Protein AF-S3DFN1-F1 (afdb_monomer_lite)

Sequence (92 aa):
MNDPGLDEPIADHAEGVENEKRDEKDAAEEDEQAFLEPALWWFASTAFPLAAGTFGPMASAFSICALAVHWREEIPPGKAEADGVDLPDPKC

pLDDT: mean 78.18, std 7.04, range [46.44, 88.0]

Organism: Glarea lozoyensis (strain ATCC 20868 / MF5171) (NCBI:txid1116229)

Secondary structure (DSSP, 8-state):
---TTSHHHHHHHHHHHHHHHHHHHHHHHHHHHHHHHHHHHHIIIIIHHHHHHHHHHHHHHHHHHHHHS---EE--TT--GGG-EEPPPPP-

Foldseek 3Di:
DDDPPPPVVVVVVVVVVVVVVVVVVVVVVVVVVVVCVVVVVCCVVPVVVVVVVVCVVVVVVCVVVVVVAQPDWDDPPPDDPVPTDRDDDDDD

Structure (mmCIF, N/CA/C/O backbone):
data_AF-S3DFN1-F1
#
_entry.id   AF-S3DFN1-F1
#
loop_
_atom_site.group_PDB
_atom_site.id
_atom_site.type_symbol
_atom_site.label_atom_id
_atom_site.label_alt_id
_atom_site.label_comp_id
_atom_site.label_asym_id
_atom_site.label_entity_id
_atom_site.label_seq_id
_atom_site.pdbx_PDB_ins_code
_atom_site.Cartn_x
_atom_site.Cartn_y
_atom_site.Cartn_z
_atom_site.occupancy
_atom_site.B_iso_or_equiv
_atom_site.auth_seq_id
_atom_site.auth_comp_id
_atom_site.auth_asym_id
_atom_site.auth_atom_id
_atom_site.pdbx_PDB_model_num
ATOM 1 N N . MET A 1 1 ? 43.593 -31.655 -39.358 1.00 46.44 1 MET A N 1
ATOM 2 C CA . MET A 1 1 ? 44.237 -30.442 -39.894 1.00 46.44 1 MET A CA 1
ATOM 3 C C . MET A 1 1 ? 43.369 -29.284 -39.448 1.00 46.44 1 MET A C 1
ATOM 5 O O . MET A 1 1 ? 42.252 -29.199 -39.932 1.00 46.44 1 MET A O 1
ATOM 9 N N . ASN A 1 2 ? 43.811 -28.530 -38.440 1.00 54.69 2 ASN A N 1
ATOM 10 C CA . ASN A 1 2 ? 43.193 -27.254 -38.073 1.00 54.69 2 ASN A CA 1
ATOM 11 C C . ASN A 1 2 ? 43.951 -26.173 -38.852 1.00 54.69 2 ASN A C 1
ATOM 13 O O . ASN A 1 2 ? 45.181 -26.245 -38.876 1.00 54.69 2 ASN A O 1
ATOM 17 N N . ASP A 1 3 ? 43.249 -25.280 -39.545 1.00 62.66 3 ASP A N 1
ATOM 18 C CA . ASP A 1 3 ? 43.841 -24.264 -40.424 1.00 62.66 3 ASP A CA 1
ATOM 19 C C . ASP A 1 3 ? 44.220 -23.024 -39.587 1.00 62.66 3 ASP A C 1
ATOM 21 O O . ASP A 1 3 ? 43.326 -22.352 -39.066 1.00 62.66 3 ASP A O 1
ATOM 25 N N . PRO A 1 4 ? 45.519 -22.752 -39.359 1.00 60.44 4 PRO A N 1
ATOM 26 C CA . PRO A 1 4 ? 45.963 -21.712 -38.442 1.00 60.44 4 PRO A CA 1
ATOM 27 C C . PRO A 1 4 ? 45.845 -20.338 -39.115 1.00 60.44 4 PRO A C 1
ATOM 29 O O . PRO A 1 4 ? 46.782 -19.871 -39.759 1.00 60.44 4 PRO A O 1
ATOM 32 N N . GLY A 1 5 ? 44.690 -19.690 -38.977 1.00 66.12 5 GLY A N 1
ATOM 33 C CA . GLY A 1 5 ? 44.494 -18.319 -39.470 1.00 66.12 5 GLY A CA 1
ATOM 34 C C . GLY A 1 5 ? 43.044 -17.863 -39.618 1.00 66.12 5 GLY A C 1
ATOM 35 O O . GLY A 1 5 ? 42.803 -16.674 -39.801 1.00 66.12 5 GLY A O 1
ATOM 36 N N . LEU A 1 6 ? 42.075 -18.777 -39.531 1.00 64.94 6 LEU A N 1
ATOM 37 C CA . LEU A 1 6 ? 40.647 -18.440 -39.607 1.00 64.94 6 LEU A CA 1
ATOM 38 C C . LEU A 1 6 ? 40.002 -18.210 -38.233 1.00 64.94 6 LEU A C 1
ATOM 40 O O . LEU A 1 6 ? 38.929 -17.621 -38.164 1.00 64.94 6 LEU A O 1
ATOM 44 N N . ASP A 1 7 ? 40.657 -18.621 -37.148 1.00 68.38 7 ASP A N 1
ATOM 45 C CA . ASP A 1 7 ? 40.099 -18.548 -35.793 1.00 68.38 7 ASP A CA 1
ATOM 46 C C . ASP A 1 7 ? 40.006 -17.099 -35.267 1.00 68.38 7 ASP A C 1
ATOM 48 O O . ASP A 1 7 ? 39.025 -16.736 -34.625 1.00 68.38 7 ASP A O 1
ATOM 52 N N . GLU A 1 8 ? 40.989 -16.249 -35.590 1.00 73.00 8 GLU A N 1
ATOM 53 C CA . GLU A 1 8 ? 41.034 -14.827 -35.200 1.00 73.00 8 GLU A CA 1
ATOM 54 C C . GLU A 1 8 ? 39.888 -13.980 -35.785 1.00 73.00 8 GLU A C 1
ATOM 56 O O . GLU A 1 8 ? 39.162 -13.358 -35.011 1.00 73.00 8 GLU A O 1
ATOM 61 N N . PRO A 1 9 ? 39.665 -13.947 -37.115 1.00 77.94 9 PRO A N 1
ATOM 62 C CA . PRO A 1 9 ? 38.603 -13.121 -37.692 1.00 77.94 9 PRO A CA 1
ATOM 63 C C . PRO A 1 9 ? 37.200 -13.625 -37.337 1.00 77.94 9 PRO A C 1
ATOM 65 O O . PRO A 1 9 ? 36.257 -12.840 -37.292 1.00 77.94 9 PRO A O 1
ATOM 68 N N . ILE A 1 10 ? 37.041 -14.928 -37.083 1.00 76.44 10 ILE A N 1
ATOM 69 C CA . ILE A 1 10 ? 35.761 -15.497 -36.648 1.00 76.44 10 ILE A CA 1
ATOM 70 C C . ILE A 1 10 ? 35.466 -15.099 -35.197 1.00 76.44 10 ILE A C 1
ATOM 72 O O . ILE A 1 10 ? 34.321 -14.774 -34.890 1.00 76.44 10 ILE A O 1
ATOM 76 N N . ALA A 1 11 ? 36.476 -15.096 -34.322 1.00 78.00 11 ALA A N 1
ATOM 77 C CA . ALA A 1 11 ? 36.323 -14.664 -32.936 1.00 78.00 11 ALA A CA 1
ATOM 78 C C . ALA A 1 11 ? 35.980 -13.168 -32.830 1.00 78.00 11 ALA A C 1
ATOM 80 O O . ALA A 1 11 ? 35.034 -12.820 -32.131 1.00 78.00 11 ALA A O 1
ATOM 81 N N . ASP A 1 12 ? 36.675 -12.310 -33.583 1.00 81.12 12 ASP A N 1
ATOM 82 C CA . ASP A 1 12 ? 36.421 -10.860 -33.630 1.00 81.12 12 ASP A CA 1
ATOM 83 C C . ASP A 1 12 ? 34.998 -10.542 -34.125 1.00 81.12 12 ASP A C 1
ATOM 85 O O . ASP A 1 12 ? 34.258 -9.755 -33.533 1.00 81.12 12 ASP A O 1
ATOM 89 N N . HIS A 1 13 ? 34.551 -11.245 -35.168 1.00 79.81 13 HIS A N 1
ATOM 90 C CA . HIS A 1 13 ? 33.209 -11.056 -35.708 1.00 79.81 13 HIS A CA 1
ATOM 91 C C . HIS A 1 13 ? 32.112 -11.631 -34.795 1.00 79.81 13 HIS A C 1
ATOM 93 O O . HIS A 1 13 ? 30.995 -11.107 -34.771 1.00 79.81 13 HIS A O 1
ATOM 99 N N . ALA A 1 14 ? 32.401 -12.706 -34.054 1.00 81.12 14 ALA A N 1
ATOM 100 C CA . ALA A 1 14 ? 31.493 -13.245 -33.047 1.00 81.12 14 ALA A CA 1
ATOM 101 C C . ALA A 1 14 ? 31.332 -12.263 -31.878 1.00 81.12 14 ALA A C 1
ATOM 103 O O . ALA A 1 14 ? 30.202 -11.966 -31.498 1.00 81.12 14 ALA A O 1
ATOM 104 N N . GLU A 1 15 ? 32.435 -11.694 -31.388 1.00 82.62 15 GLU A N 1
ATOM 105 C CA . GLU A 1 15 ? 32.429 -10.681 -30.329 1.00 82.62 15 GLU A CA 1
ATOM 106 C C . GLU A 1 15 ? 31.640 -9.428 -30.748 1.00 82.62 15 GLU A C 1
ATOM 108 O O . GLU A 1 15 ? 30.815 -8.926 -29.984 1.00 82.62 15 GLU A O 1
ATOM 113 N N . GLY A 1 16 ? 31.809 -8.962 -31.991 1.00 84.50 16 GLY A N 1
ATOM 114 C CA . GLY A 1 16 ? 31.034 -7.840 -32.531 1.00 84.50 16 GLY A CA 1
ATOM 115 C C . GLY A 1 16 ? 29.519 -8.085 -32.525 1.00 84.50 16 GLY A C 1
ATOM 116 O O . GLY A 1 16 ? 28.749 -7.207 -32.140 1.00 84.50 16 GLY A O 1
ATOM 117 N N . VAL A 1 17 ? 29.085 -9.298 -32.883 1.00 85.56 17 VAL A N 1
ATOM 118 C CA . VAL A 1 17 ? 27.661 -9.685 -32.876 1.00 85.56 17 VAL A CA 1
ATOM 119 C C . VAL A 1 17 ? 27.115 -9.831 -31.452 1.00 85.56 17 VAL A C 1
ATOM 121 O O . VAL A 1 17 ? 25.942 -9.545 -31.208 1.00 85.56 17 VAL A O 1
ATOM 124 N N . GLU A 1 18 ? 27.928 -10.295 -30.503 1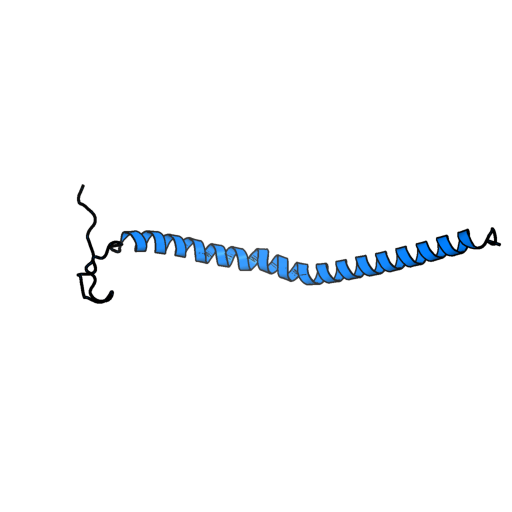.00 83.50 18 GLU A N 1
ATOM 125 C CA . GLU A 1 18 ? 27.523 -10.403 -29.098 1.00 83.50 18 GLU A CA 1
ATOM 126 C C . GLU A 1 18 ? 27.357 -9.030 -28.439 1.00 83.50 18 GLU A C 1
ATOM 128 O O . GLU A 1 18 ? 26.387 -8.827 -27.707 1.00 83.50 18 GLU A O 1
ATOM 133 N N . ASN A 1 19 ? 28.248 -8.084 -28.744 1.00 86.81 19 ASN A N 1
ATOM 134 C CA . ASN A 1 19 ? 28.145 -6.708 -28.260 1.00 86.81 19 ASN A CA 1
ATOM 135 C C . ASN A 1 19 ? 26.909 -5.997 -28.831 1.00 86.81 19 ASN A C 1
ATOM 137 O O . ASN A 1 19 ? 26.125 -5.455 -28.060 1.00 86.81 19 ASN A O 1
ATOM 141 N N . GLU A 1 20 ? 26.656 -6.100 -30.140 1.00 87.25 20 GLU A N 1
ATOM 142 C CA . GLU A 1 20 ? 25.472 -5.493 -30.772 1.00 87.25 20 GLU A CA 1
ATOM 143 C C . GLU A 1 20 ? 24.158 -6.023 -30.171 1.00 87.25 20 GLU A C 1
ATOM 145 O O . GLU A 1 20 ? 23.256 -5.256 -29.839 1.00 87.25 20 GLU A O 1
ATOM 150 N N . LYS A 1 21 ? 24.065 -7.340 -29.937 1.00 86.38 21 LYS A N 1
ATOM 151 C CA . LYS A 1 21 ? 22.901 -7.943 -29.265 1.00 86.38 21 LYS A CA 1
ATOM 152 C C . LYS A 1 21 ? 22.725 -7.466 -27.831 1.00 86.38 21 LYS A C 1
ATOM 154 O O . LYS A 1 21 ? 21.597 -7.404 -27.345 1.00 86.38 21 LYS A O 1
ATOM 159 N N . ARG A 1 22 ? 23.826 -7.215 -27.127 1.00 84.38 22 ARG A N 1
ATOM 160 C CA . ARG A 1 22 ? 23.790 -6.721 -25.754 1.00 84.38 22 ARG A CA 1
ATOM 161 C C . ARG A 1 22 ? 23.306 -5.277 -25.714 1.00 84.38 22 ARG A C 1
ATOM 163 O O . ARG A 1 22 ? 22.409 -4.998 -24.932 1.00 84.38 22 ARG A O 1
ATOM 170 N N . ASP A 1 23 ? 23.811 -4.424 -26.598 1.00 87.50 23 ASP A N 1
ATOM 171 C CA . ASP A 1 23 ? 23.367 -3.033 -26.716 1.00 87.50 23 ASP A CA 1
ATOM 172 C C . ASP A 1 23 ? 21.876 -2.944 -27.087 1.00 87.50 23 ASP A C 1
ATOM 174 O O . ASP A 1 23 ? 21.135 -2.152 -26.509 1.00 87.50 23 ASP A O 1
ATOM 178 N N . GLU A 1 24 ? 21.400 -3.803 -27.997 1.00 85.94 24 GLU A N 1
ATOM 179 C CA . GLU A 1 24 ? 19.982 -3.862 -28.379 1.00 85.94 24 GLU A CA 1
ATOM 180 C C . GLU A 1 24 ? 19.091 -4.348 -27.221 1.00 85.94 24 GLU A C 1
ATOM 182 O O . GLU A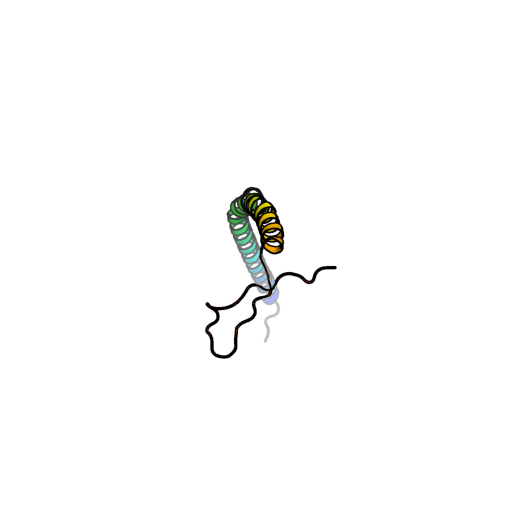 1 24 ? 17.990 -3.835 -27.011 1.00 85.94 24 GLU A O 1
ATOM 187 N N . LYS A 1 25 ? 19.583 -5.305 -26.424 1.00 87.88 25 LYS A N 1
ATOM 188 C CA . LYS A 1 25 ? 18.901 -5.788 -25.218 1.00 87.88 25 LYS A CA 1
ATOM 189 C C . LYS A 1 25 ? 18.851 -4.720 -24.125 1.00 87.88 25 LYS A C 1
ATOM 191 O O . LYS A 1 25 ? 17.800 -4.535 -23.521 1.00 87.88 25 LYS A O 1
ATOM 196 N N . ASP A 1 26 ? 19.961 -4.034 -23.880 1.00 88.00 26 ASP A N 1
ATOM 197 C CA . ASP A 1 26 ? 20.057 -2.989 -22.862 1.00 88.00 26 ASP A CA 1
ATOM 198 C C . ASP A 1 26 ? 19.156 -1.792 -23.235 1.00 88.00 26 ASP A C 1
ATOM 200 O O . ASP A 1 26 ? 18.425 -1.287 -22.386 1.00 88.00 26 ASP A O 1
ATOM 204 N N . ALA A 1 27 ? 19.098 -1.418 -24.520 1.00 85.19 27 ALA A N 1
ATOM 205 C CA . ALA A 1 27 ? 18.172 -0.400 -25.020 1.00 85.19 27 ALA A CA 1
ATOM 206 C C . ALA A 1 27 ? 16.694 -0.811 -24.874 1.00 85.19 27 ALA A C 1
ATOM 208 O O . ALA A 1 27 ? 15.857 0.008 -24.495 1.00 85.19 27 ALA A O 1
ATOM 209 N N . ALA A 1 28 ? 16.362 -2.080 -25.139 1.00 83.81 28 ALA A N 1
ATOM 210 C CA . ALA A 1 28 ? 15.006 -2.591 -24.946 1.00 83.81 28 ALA A CA 1
ATOM 211 C C . ALA A 1 28 ? 14.587 -2.583 -23.464 1.00 83.81 28 ALA A C 1
ATOM 213 O O . ALA A 1 28 ? 13.465 -2.192 -23.145 1.00 83.81 28 ALA A O 1
ATOM 214 N N . GLU A 1 29 ? 15.485 -2.965 -22.551 1.00 83.94 29 GLU A N 1
ATOM 215 C CA . GLU A 1 29 ? 15.227 -2.934 -21.105 1.00 83.94 29 GLU A CA 1
ATOM 216 C C . GLU A 1 29 ? 15.093 -1.502 -20.560 1.00 83.94 29 GLU A C 1
ATOM 218 O O . GLU A 1 29 ? 14.343 -1.267 -19.608 1.00 83.94 29 GLU A O 1
ATOM 223 N N . GLU A 1 30 ? 15.808 -0.533 -21.135 1.00 83.25 30 GLU A N 1
ATOM 224 C CA . GLU A 1 30 ? 15.696 0.883 -20.772 1.00 83.25 30 GLU A CA 1
ATOM 225 C C . GLU A 1 30 ? 14.348 1.473 -21.222 1.00 83.25 30 GLU A C 1
ATOM 227 O O . GLU A 1 30 ? 13.683 2.147 -20.434 1.00 83.25 30 GLU A O 1
ATOM 232 N N . ASP A 1 31 ? 13.882 1.136 -22.429 1.00 81.75 31 ASP A N 1
ATOM 233 C CA . ASP A 1 31 ? 12.555 1.523 -22.933 1.00 81.75 31 ASP A CA 1
ATOM 234 C C . ASP A 1 31 ? 11.415 0.930 -22.082 1.00 81.75 31 ASP A C 1
ATOM 236 O O . ASP A 1 31 ? 10.441 1.619 -21.752 1.00 81.75 31 ASP A O 1
ATOM 240 N N . GLU A 1 32 ? 11.537 -0.338 -21.671 1.00 81.94 32 GLU A N 1
ATOM 241 C CA . GLU A 1 32 ? 10.579 -0.984 -20.765 1.00 81.94 32 GLU A CA 1
ATOM 242 C C . GLU A 1 32 ? 10.530 -0.284 -19.399 1.00 81.94 32 GLU A C 1
ATOM 244 O O . GLU A 1 32 ? 9.447 -0.029 -18.860 1.00 81.94 32 GLU A O 1
ATOM 249 N N . GLN A 1 33 ? 11.688 0.077 -18.842 1.00 80.62 33 GLN A N 1
ATOM 250 C CA . GLN A 1 33 ? 11.770 0.808 -17.577 1.00 80.62 33 GLN A CA 1
ATOM 251 C C . GLN A 1 33 ? 11.201 2.224 -17.699 1.00 80.62 33 GLN A C 1
ATOM 253 O O . GLN A 1 33 ? 10.386 2.620 -16.863 1.00 80.62 33 GLN A O 1
ATOM 258 N N . ALA A 1 34 ? 11.534 2.952 -18.766 1.00 79.56 34 ALA A N 1
ATOM 259 C CA . ALA A 1 34 ? 11.017 4.291 -19.036 1.00 79.56 34 ALA A CA 1
ATOM 260 C C . ALA A 1 34 ? 9.486 4.311 -19.181 1.00 79.56 34 ALA A C 1
ATOM 262 O O . ALA A 1 34 ? 8.830 5.284 -18.799 1.00 79.56 34 ALA A O 1
ATOM 263 N N . PHE A 1 35 ? 8.887 3.228 -19.682 1.00 77.00 35 PHE A N 1
ATOM 264 C CA . PHE A 1 35 ? 7.433 3.077 -19.730 1.00 77.00 35 PHE A CA 1
ATOM 265 C C . PHE A 1 35 ? 6.805 2.825 -18.346 1.00 77.00 35 PHE A C 1
ATOM 267 O O . PHE A 1 35 ? 5.695 3.291 -18.071 1.00 77.00 35 PHE A O 1
ATOM 274 N N . LEU A 1 36 ? 7.499 2.108 -17.455 1.00 78.81 36 LEU A N 1
ATOM 275 C CA . LEU A 1 36 ? 7.011 1.752 -16.116 1.00 78.81 36 LEU A CA 1
ATOM 276 C C . LEU A 1 36 ? 7.246 2.845 -15.061 1.00 78.81 36 LEU A C 1
ATOM 278 O O . LEU A 1 36 ? 6.449 2.973 -14.125 1.00 78.81 36 LEU A O 1
ATOM 282 N N . GLU A 1 37 ? 8.297 3.653 -15.204 1.00 82.12 37 GLU A N 1
ATOM 283 C CA . GLU A 1 37 ? 8.651 4.730 -14.273 1.00 82.12 37 GLU A CA 1
ATOM 284 C C . GLU A 1 37 ? 7.492 5.707 -13.989 1.00 82.12 37 GLU A C 1
ATOM 286 O O . GLU A 1 37 ? 7.204 5.948 -12.813 1.00 82.12 37 GLU A O 1
ATOM 291 N N . PRO A 1 38 ? 6.757 6.238 -14.989 1.00 77.62 38 PRO A N 1
ATOM 292 C CA . PRO A 1 38 ? 5.651 7.166 -14.748 1.00 77.62 38 PRO A CA 1
ATOM 293 C C . PRO A 1 38 ? 4.540 6.566 -13.882 1.00 77.62 38 PRO A C 1
ATOM 295 O O . PRO A 1 38 ? 3.991 7.242 -13.007 1.00 77.62 38 PRO A O 1
ATOM 298 N N . ALA A 1 39 ? 4.220 5.285 -14.094 1.00 76.38 39 ALA A N 1
ATOM 299 C CA . ALA A 1 39 ? 3.239 4.576 -13.284 1.00 76.38 39 ALA A CA 1
ATOM 300 C C . ALA A 1 39 ? 3.759 4.392 -11.854 1.00 76.38 39 ALA A C 1
ATOM 302 O O . ALA A 1 39 ? 3.033 4.665 -10.898 1.00 76.38 39 ALA A O 1
ATOM 303 N N . LEU A 1 40 ? 5.024 3.998 -11.695 1.00 82.00 40 LEU A N 1
ATOM 304 C CA . LEU A 1 40 ? 5.640 3.791 -10.388 1.00 82.00 40 LEU A CA 1
ATOM 305 C C . LEU A 1 40 ? 5.699 5.088 -9.566 1.00 82.00 40 LEU A C 1
ATOM 307 O O . LEU A 1 40 ? 5.354 5.080 -8.385 1.00 82.00 40 LEU A O 1
ATOM 311 N N . TRP A 1 41 ? 6.036 6.216 -10.194 1.00 81.00 41 TRP A N 1
ATOM 312 C CA . TRP A 1 41 ? 6.024 7.539 -9.563 1.00 81.00 41 TRP A CA 1
ATOM 313 C C . TRP A 1 41 ? 4.618 7.991 -9.165 1.00 81.00 41 TRP A C 1
ATOM 315 O O . TRP A 1 41 ? 4.428 8.574 -8.091 1.00 81.00 41 TRP A O 1
ATOM 325 N N . TRP A 1 42 ? 3.609 7.692 -9.982 1.00 84.44 42 TRP A N 1
ATOM 326 C CA . TRP A 1 42 ? 2.215 7.958 -9.634 1.00 84.44 42 TRP A CA 1
ATOM 327 C C . TRP A 1 42 ? 1.744 7.090 -8.457 1.00 84.44 42 TRP A C 1
ATOM 329 O O . TRP A 1 42 ? 1.146 7.603 -7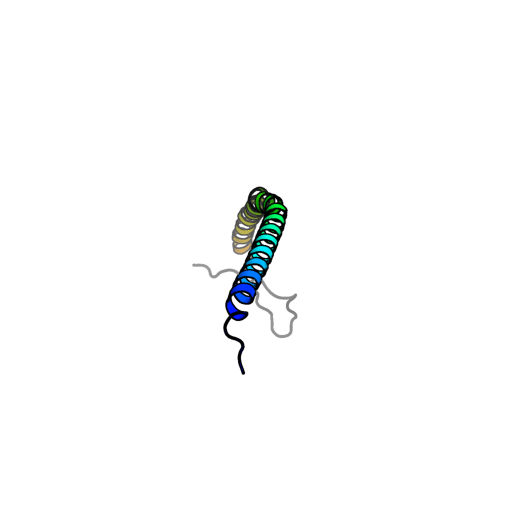.510 1.00 84.44 42 TRP A O 1
ATOM 339 N N . PHE A 1 43 ? 2.081 5.797 -8.449 1.00 73.19 43 PHE A N 1
ATOM 340 C CA . PHE A 1 43 ? 1.790 4.900 -7.327 1.00 73.19 43 PHE A CA 1
ATOM 341 C C . PHE A 1 43 ? 2.489 5.358 -6.041 1.00 73.19 43 PHE A C 1
ATOM 343 O O . PHE A 1 43 ? 1.849 5.432 -4.989 1.00 73.19 43 PHE A O 1
ATOM 350 N N . ALA A 1 44 ? 3.768 5.729 -6.131 1.00 76.88 44 ALA A N 1
ATOM 351 C 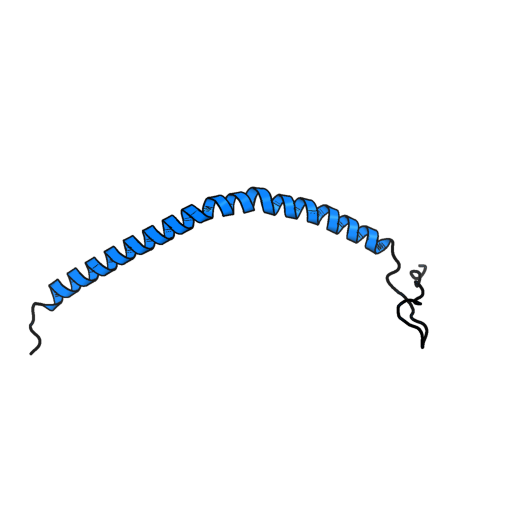CA . ALA A 1 44 ? 4.553 6.245 -5.014 1.00 76.88 44 ALA A CA 1
ATOM 352 C C . ALA A 1 44 ? 3.951 7.533 -4.425 1.00 76.88 44 ALA A C 1
ATOM 354 O O . ALA A 1 44 ? 3.857 7.667 -3.207 1.00 76.88 44 ALA A O 1
ATOM 355 N N . SER A 1 45 ? 3.508 8.464 -5.277 1.00 74.69 45 SER A N 1
ATOM 356 C CA . SER A 1 45 ? 3.003 9.780 -4.856 1.00 74.69 45 SER A CA 1
ATOM 357 C C . SER A 1 45 ? 1.514 9.813 -4.501 1.00 74.69 45 SER A C 1
ATOM 359 O O . SER A 1 45 ? 1.094 10.694 -3.754 1.00 74.69 45 SER A O 1
ATOM 361 N N . THR A 1 46 ? 0.712 8.871 -5.003 1.00 74.94 46 THR A N 1
ATOM 362 C CA . THR A 1 46 ? -0.756 8.921 -4.889 1.00 74.94 46 THR A CA 1
ATOM 363 C C . THR A 1 46 ? -1.323 7.718 -4.143 1.00 74.94 46 THR A C 1
ATOM 365 O O . THR A 1 46 ? -2.068 7.886 -3.178 1.00 74.94 46 THR A O 1
ATOM 368 N N . ALA A 1 47 ? -0.962 6.497 -4.535 1.00 75.81 47 ALA A N 1
ATOM 369 C CA . ALA A 1 47 ? -1.568 5.294 -3.967 1.00 75.81 47 ALA A CA 1
ATOM 370 C C . ALA A 1 47 ? -1.102 5.023 -2.528 1.00 75.81 47 ALA A C 1
ATOM 372 O O . ALA A 1 47 ? -1.927 4.712 -1.668 1.00 75.81 47 ALA A O 1
ATOM 373 N N . PHE A 1 48 ? 0.194 5.193 -2.236 1.00 71.88 48 PHE A N 1
ATOM 374 C CA . PHE A 1 48 ? 0.724 4.990 -0.882 1.00 71.88 48 PHE A CA 1
ATOM 375 C C . PHE A 1 48 ? 0.189 6.009 0.137 1.00 71.88 48 PHE A C 1
ATOM 377 O O . PHE A 1 48 ? -0.287 5.574 1.188 1.00 71.88 48 PHE A O 1
ATOM 384 N N . PRO A 1 49 ? 0.179 7.330 -0.137 1.00 73.38 49 PRO A N 1
ATOM 385 C CA . PRO A 1 49 ? -0.431 8.297 0.775 1.00 73.38 49 PRO A CA 1
ATOM 386 C C . PRO A 1 49 ? -1.937 8.091 0.971 1.00 73.38 49 PRO A C 1
ATOM 388 O O . PRO A 1 49 ? -2.422 8.249 2.088 1.00 73.38 49 PRO A O 1
ATOM 391 N N . LEU A 1 50 ? -2.682 7.689 -0.067 1.00 73.00 50 LEU A N 1
ATOM 392 C CA . LEU A 1 50 ? -4.112 7.372 0.059 1.00 73.00 50 LEU A CA 1
ATOM 393 C C . LEU A 1 50 ? -4.360 6.120 0.912 1.00 73.00 50 LEU A C 1
ATOM 395 O O . LEU A 1 50 ? -5.253 6.113 1.762 1.00 73.00 50 LEU A O 1
ATOM 399 N N . ALA A 1 51 ? -3.551 5.073 0.733 1.00 73.75 51 ALA A N 1
ATOM 400 C CA . ALA A 1 51 ? -3.607 3.886 1.578 1.00 73.75 51 ALA A CA 1
ATOM 401 C C . ALA A 1 51 ? -3.260 4.241 3.034 1.00 73.75 51 ALA A C 1
ATOM 403 O O . ALA A 1 51 ? -4.035 3.964 3.945 1.00 73.75 51 ALA A O 1
ATOM 404 N N . ALA A 1 52 ? -2.151 4.941 3.268 1.00 79.44 52 ALA A N 1
ATOM 405 C CA . ALA A 1 52 ? -1.759 5.379 4.607 1.00 79.44 52 ALA A CA 1
ATOM 406 C C . ALA A 1 52 ? -2.830 6.270 5.268 1.00 79.44 52 ALA A C 1
ATOM 408 O O . ALA A 1 52 ? -3.151 6.095 6.446 1.00 79.44 52 ALA A O 1
ATOM 409 N N . GLY A 1 53 ? -3.433 7.177 4.495 1.00 75.00 53 GLY A N 1
ATOM 410 C CA . GLY A 1 53 ? -4.503 8.063 4.946 1.00 75.00 53 GLY A CA 1
ATOM 411 C C . GLY A 1 53 ? -5.800 7.343 5.321 1.00 75.00 53 GLY A C 1
ATOM 412 O O . GLY A 1 53 ? -6.556 7.863 6.136 1.00 75.00 53 GLY A O 1
ATOM 413 N N . THR A 1 54 ? -6.059 6.148 4.784 1.00 76.06 54 THR A N 1
ATOM 414 C CA . THR A 1 54 ? -7.250 5.347 5.120 1.00 76.06 54 THR A CA 1
ATOM 415 C C . THR A 1 54 ? -6.978 4.345 6.238 1.00 76.06 54 THR A C 1
ATOM 417 O O . THR A 1 54 ? -7.787 4.226 7.159 1.00 76.06 54 THR A O 1
ATOM 420 N N . PHE A 1 55 ? -5.820 3.680 6.232 1.00 79.50 55 PHE A N 1
ATOM 421 C CA . PHE A 1 55 ? -5.471 2.701 7.263 1.00 79.50 55 PHE A CA 1
ATOM 422 C C . PHE A 1 55 ? -5.179 3.334 8.627 1.00 79.50 55 PHE A C 1
ATOM 424 O O . PHE A 1 55 ? -5.509 2.730 9.645 1.00 79.50 55 PHE A O 1
ATOM 431 N N . GLY A 1 56 ? -4.630 4.551 8.684 1.00 77.62 56 GLY A N 1
ATOM 432 C CA . GLY A 1 56 ? -4.355 5.234 9.956 1.00 77.62 56 GLY A CA 1
ATOM 433 C C . GLY A 1 56 ? -5.617 5.477 10.806 1.00 77.62 56 GLY A C 1
ATOM 434 O O . GLY A 1 56 ? -5.699 4.995 11.943 1.00 77.62 56 GLY A O 1
ATOM 435 N N . PRO A 1 57 ? -6.641 6.172 10.275 1.00 80.19 57 PRO A N 1
ATOM 436 C CA . PRO A 1 57 ? -7.907 6.379 10.977 1.00 80.19 57 PRO A CA 1
ATOM 437 C C . PRO A 1 57 ? -8.682 5.080 11.207 1.00 80.19 57 PRO A C 1
ATOM 439 O O . PRO A 1 57 ? -9.279 4.905 12.266 1.00 80.19 57 PRO A O 1
ATOM 442 N N . MET A 1 58 ? -8.649 4.149 10.250 1.00 81.31 58 MET A N 1
ATOM 443 C CA . MET A 1 58 ? -9.366 2.879 10.354 1.00 81.31 58 MET A CA 1
ATOM 444 C C . MET A 1 58 ? -8.801 1.987 11.466 1.00 81.31 58 MET A C 1
ATOM 446 O O . MET A 1 58 ? -9.566 1.475 12.279 1.00 81.31 58 MET A O 1
ATOM 450 N N . ALA A 1 59 ? -7.475 1.866 11.578 1.00 80.19 59 ALA A N 1
ATOM 451 C CA . ALA A 1 59 ? -6.830 1.150 12.679 1.00 80.19 59 ALA A CA 1
ATOM 452 C C . ALA A 1 59 ? -7.158 1.783 14.041 1.00 80.19 59 ALA A C 1
ATOM 454 O O . ALA A 1 59 ? -7.421 1.077 15.014 1.00 80.19 59 ALA A O 1
ATOM 455 N N . SER A 1 60 ? -7.206 3.117 14.097 1.00 79.88 60 SER A N 1
ATOM 456 C CA . SER A 1 60 ? -7.566 3.849 15.317 1.00 79.88 60 SER A CA 1
ATOM 457 C C . SER A 1 60 ? -9.026 3.610 15.716 1.00 79.88 60 SER A C 1
ATOM 459 O O . SER A 1 60 ? -9.315 3.364 16.885 1.00 79.88 60 SER A O 1
ATOM 461 N N . ALA A 1 61 ? -9.944 3.615 14.747 1.00 84.62 61 ALA A N 1
ATOM 462 C CA . ALA A 1 61 ? -11.351 3.307 14.978 1.00 84.62 61 ALA A CA 1
ATOM 463 C C . ALA A 1 61 ? -11.533 1.865 15.471 1.00 84.62 61 ALA A C 1
ATOM 465 O O . ALA A 1 61 ? -12.210 1.647 16.474 1.00 84.62 61 ALA A O 1
ATOM 466 N N . PHE A 1 62 ? -10.866 0.893 14.840 1.00 78.81 62 PHE A N 1
ATOM 467 C CA . PHE A 1 62 ? -10.912 -0.498 15.288 1.00 78.81 62 PHE A CA 1
ATOM 468 C C . PHE A 1 62 ? -10.347 -0.676 16.693 1.00 78.81 62 PHE A C 1
ATOM 470 O O . PHE A 1 62 ? -10.945 -1.404 17.474 1.00 78.81 62 PHE A O 1
ATOM 477 N N . SER A 1 63 ? -9.266 0.023 17.050 1.00 81.69 63 SER A N 1
ATOM 478 C CA . SER A 1 63 ? -8.699 -0.025 18.403 1.00 81.69 63 SER A CA 1
ATOM 479 C C . SER A 1 63 ? -9.649 0.514 19.477 1.00 81.69 63 SER A C 1
ATOM 481 O O . SER A 1 63 ? -9.599 0.053 20.615 1.00 81.69 63 SER A O 1
ATOM 483 N N . ILE A 1 64 ? -10.496 1.490 19.149 1.00 83.06 64 ILE A N 1
ATOM 484 C CA . ILE A 1 64 ? -11.478 2.046 20.090 1.00 83.06 64 ILE A CA 1
ATOM 485 C C . ILE A 1 64 ? -12.720 1.153 20.153 1.00 83.06 64 ILE A C 1
ATOM 487 O O . ILE A 1 64 ? -13.188 0.832 21.242 1.00 83.06 64 ILE A O 1
ATOM 491 N N . CYS A 1 65 ? -13.240 0.716 19.003 1.00 75.88 65 CYS A N 1
ATOM 492 C CA . CYS A 1 65 ? -14.400 -0.175 18.934 1.00 75.88 65 CYS A CA 1
ATOM 493 C C . CYS A 1 65 ? -14.129 -1.521 19.608 1.00 75.88 65 CYS A C 1
ATOM 495 O O . CYS A 1 65 ? -15.007 -2.039 20.287 1.00 75.88 65 CYS A O 1
ATOM 497 N N . ALA A 1 66 ? -12.901 -2.022 19.479 1.00 77.75 66 ALA A N 1
ATOM 498 C CA . ALA A 1 66 ? -12.342 -3.117 20.254 1.00 77.75 66 ALA A CA 1
ATOM 499 C C . ALA A 1 66 ? -12.670 -2.980 21.746 1.00 77.75 66 ALA A C 1
ATOM 501 O O . ALA A 1 66 ? -13.321 -3.836 22.318 1.00 77.75 66 ALA A O 1
ATOM 502 N N . LEU A 1 67 ? -12.284 -1.880 22.383 1.00 78.75 67 LEU A N 1
ATOM 503 C CA . LEU A 1 67 ? -12.494 -1.696 23.823 1.00 78.75 67 LEU A CA 1
ATOM 504 C C . LEU A 1 67 ? -13.966 -1.493 24.212 1.00 78.75 67 LEU A C 1
ATOM 506 O O . LEU A 1 67 ? -14.312 -1.631 25.380 1.00 78.75 67 LEU A O 1
ATOM 510 N N . ALA A 1 68 ? -14.823 -1.122 23.262 1.00 80.12 68 ALA A N 1
ATOM 511 C CA . ALA A 1 68 ? -16.231 -0.844 23.523 1.00 80.12 68 ALA A CA 1
ATOM 512 C C . ALA A 1 68 ? -17.112 -2.105 23.538 1.00 80.12 68 ALA A C 1
ATOM 514 O O . ALA A 1 68 ? -18.229 -2.047 24.053 1.00 80.12 68 ALA A O 1
ATOM 515 N N . VAL A 1 69 ? -16.642 -3.214 22.962 1.00 79.12 69 VAL A N 1
ATOM 516 C CA . VAL A 1 69 ? -17.396 -4.471 22.871 1.00 79.12 69 VAL A CA 1
ATOM 517 C C . VAL A 1 69 ? -16.848 -5.513 23.836 1.00 79.12 69 VAL A C 1
ATOM 519 O O . VAL A 1 69 ? -15.654 -5.544 24.129 1.00 79.12 69 VAL A O 1
ATOM 522 N N . HIS A 1 70 ? -17.723 -6.389 24.321 1.00 78.50 70 HIS A N 1
ATOM 523 C CA . HIS A 1 70 ? -17.310 -7.542 25.108 1.00 78.50 70 HIS A CA 1
ATOM 524 C C . HIS A 1 70 ? -16.665 -8.579 24.181 1.00 78.50 70 HIS A C 1
ATOM 526 O O . HIS A 1 70 ? -17.232 -8.957 23.163 1.00 78.50 70 HIS A O 1
ATOM 532 N N . TRP A 1 71 ? -15.451 -9.019 24.517 1.00 78.00 71 TRP A N 1
ATOM 533 C CA . TRP A 1 71 ? -14.678 -9.978 23.705 1.00 78.00 71 TRP A CA 1
ATOM 534 C C . TRP A 1 71 ? -14.916 -11.424 24.098 1.00 78.00 71 TRP A C 1
ATOM 536 O O . TRP A 1 71 ? -14.470 -12.350 23.421 1.00 78.00 71 TRP A O 1
ATOM 546 N N . ARG A 1 72 ? -15.513 -11.613 25.269 1.00 81.25 72 ARG A N 1
ATOM 547 C CA . ARG A 1 72 ? -15.777 -12.916 25.840 1.00 81.25 72 ARG A CA 1
ATOM 548 C C . ARG A 1 72 ? -17.267 -13.132 25.795 1.00 81.25 72 ARG A C 1
ATOM 550 O O . ARG A 1 72 ? -18.017 -12.340 26.348 1.00 81.25 72 ARG A O 1
ATOM 557 N N . GLU A 1 73 ? -17.649 -14.226 25.169 1.00 84.38 73 GLU A N 1
ATOM 558 C CA . GLU A 1 73 ? -19.021 -14.682 25.097 1.00 84.38 73 GLU A CA 1
ATOM 559 C C . GLU A 1 73 ? -19.062 -16.110 25.641 1.00 84.38 73 GLU A C 1
ATOM 561 O O . GLU A 1 73 ? -18.199 -16.938 25.326 1.00 84.38 73 GLU A O 1
ATOM 566 N N . GLU A 1 74 ? -20.018 -16.391 26.520 1.00 82.31 74 GLU A N 1
ATOM 567 C CA . GLU A 1 74 ? -20.255 -17.740 27.019 1.00 82.31 74 GLU A CA 1
ATOM 568 C C . GLU A 1 74 ? -21.360 -18.391 26.186 1.00 82.31 74 GLU A C 1
ATOM 570 O O . GLU A 1 74 ? -22.489 -17.900 26.153 1.00 82.31 74 GLU A O 1
ATOM 575 N N . ILE A 1 75 ? -21.041 -19.507 25.520 1.00 82.62 75 ILE A N 1
ATOM 576 C CA . ILE A 1 75 ? -22.023 -20.303 24.777 1.00 82.62 75 ILE A CA 1
ATOM 577 C C . ILE A 1 75 ? -22.585 -21.371 25.726 1.00 82.62 75 ILE A C 1
ATOM 579 O O . ILE A 1 75 ? -21.852 -22.294 26.104 1.00 82.62 75 ILE A O 1
ATOM 583 N N . PRO A 1 76 ? -23.870 -21.294 26.117 1.00 80.00 76 PRO A N 1
ATOM 584 C CA . PRO A 1 76 ? -24.456 -22.294 26.996 1.00 80.00 76 PRO A CA 1
ATOM 585 C C . PRO A 1 76 ? -24.469 -23.685 26.331 1.00 80.00 76 PRO A C 1
ATOM 587 O O . PRO A 1 76 ? -24.691 -23.808 25.122 1.00 80.00 76 PRO A O 1
ATOM 590 N N . PRO A 1 77 ? -24.252 -24.770 27.098 1.00 79.88 77 PRO A N 1
ATOM 591 C CA . PRO A 1 77 ? -24.136 -26.113 26.542 1.00 79.88 77 PRO A CA 1
ATOM 592 C C . PRO A 1 77 ? -25.423 -26.532 25.815 1.00 79.88 77 PRO A C 1
ATOM 594 O O . PRO A 1 77 ? -26.506 -26.542 26.398 1.00 79.88 77 PRO A O 1
ATOM 597 N N . GLY A 1 78 ? -25.294 -26.904 24.537 1.00 79.81 78 GLY A N 1
ATOM 598 C CA . GLY A 1 78 ? -26.409 -27.347 23.688 1.00 79.81 78 GLY A CA 1
ATOM 599 C C . GLY A 1 78 ? -27.136 -26.237 22.917 1.00 79.81 78 GLY A C 1
ATOM 600 O O . GLY A 1 78 ? -28.144 -26.521 22.272 1.00 79.81 78 GLY A O 1
ATOM 601 N N . LYS A 1 79 ? -26.640 -24.996 22.964 1.00 75.06 79 LYS A N 1
ATOM 602 C CA . LYS A 1 79 ? -27.149 -23.847 22.202 1.00 75.06 79 LYS A CA 1
ATOM 603 C C . LYS A 1 79 ? -26.218 -23.479 21.038 1.00 75.06 79 LYS A C 1
ATOM 605 O O . LYS A 1 79 ? -25.072 -23.919 20.992 1.00 75.06 79 LYS A O 1
ATOM 610 N N . ALA A 1 80 ? -26.738 -22.723 20.071 1.00 75.25 80 ALA A N 1
ATOM 611 C CA . ALA A 1 80 ? -25.970 -22.251 18.919 1.00 75.25 80 ALA A CA 1
ATOM 612 C C . ALA A 1 80 ? -25.149 -21.001 19.282 1.00 75.25 80 ALA A C 1
ATOM 614 O O . ALA A 1 80 ? -25.503 -20.291 20.219 1.00 75.25 80 ALA A O 1
ATOM 615 N N . GLU A 1 81 ? -24.106 -20.693 18.503 1.00 69.88 81 GLU A N 1
ATOM 616 C CA . GLU A 1 81 ? -23.271 -19.486 18.684 1.00 69.88 81 GLU A CA 1
ATOM 617 C C . GLU A 1 81 ? -24.080 -18.174 18.658 1.00 69.88 81 GLU A C 1
ATOM 619 O O . GLU A 1 81 ? -23.631 -17.170 19.182 1.00 69.88 81 GLU A O 1
ATOM 624 N N . ALA A 1 82 ? -25.298 -18.178 18.105 1.00 74.19 82 ALA A N 1
ATOM 625 C CA . ALA A 1 82 ? -26.189 -17.015 18.094 1.00 74.19 82 ALA A CA 1
ATOM 626 C C . ALA A 1 82 ? -26.863 -16.700 19.449 1.00 74.19 82 ALA A C 1
ATOM 628 O O . ALA A 1 82 ? -27.480 -15.646 19.584 1.00 74.19 82 ALA A O 1
ATOM 629 N N . ASP A 1 83 ? -26.813 -17.618 20.419 1.00 77.88 83 ASP A N 1
ATOM 630 C CA . ASP A 1 83 ? -27.396 -17.469 21.763 1.00 77.88 83 ASP A CA 1
ATOM 631 C C . ASP A 1 83 ? -26.327 -17.167 22.839 1.00 77.88 83 ASP A C 1
ATOM 633 O O . ASP A 1 83 ? -26.584 -17.363 24.033 1.00 77.88 83 ASP A O 1
ATOM 637 N N . GLY A 1 84 ? -25.110 -16.785 22.448 1.00 77.38 84 GLY A N 1
ATOM 638 C CA . GLY A 1 84 ? -24.056 -16.507 23.411 1.00 77.38 84 GLY A CA 1
ATOM 639 C C . GLY A 1 84 ? -24.356 -15.263 24.261 1.00 77.38 84 GLY A C 1
ATOM 640 O O . GLY A 1 84 ? -25.138 -14.380 23.901 1.00 77.38 84 GLY A O 1
ATOM 641 N N . VAL A 1 85 ? -23.816 -15.259 25.479 1.00 80.75 85 VAL A N 1
ATOM 642 C CA . VAL A 1 85 ? -24.016 -14.179 26.453 1.00 80.75 85 VAL A CA 1
ATOM 643 C C . VAL A 1 85 ? -22.705 -13.428 26.647 1.00 80.75 85 VAL A C 1
ATOM 645 O O . VAL A 1 85 ? -21.706 -14.033 27.045 1.00 80.75 85 VAL A O 1
ATOM 648 N N . ASP A 1 86 ? -22.726 -12.113 26.415 1.00 83.06 86 ASP A N 1
ATOM 649 C CA . ASP A 1 86 ? -21.591 -11.214 26.648 1.00 83.06 86 ASP A CA 1
ATOM 650 C C . ASP A 1 86 ? -21.131 -11.272 28.113 1.00 83.06 86 ASP A C 1
ATOM 652 O O . ASP A 1 86 ? -21.890 -10.981 29.044 1.00 83.06 86 ASP A O 1
ATOM 656 N N . LEU A 1 87 ? -19.863 -11.620 28.325 1.00 82.00 87 LEU A N 1
ATOM 657 C CA . LEU A 1 87 ? -19.249 -11.695 29.642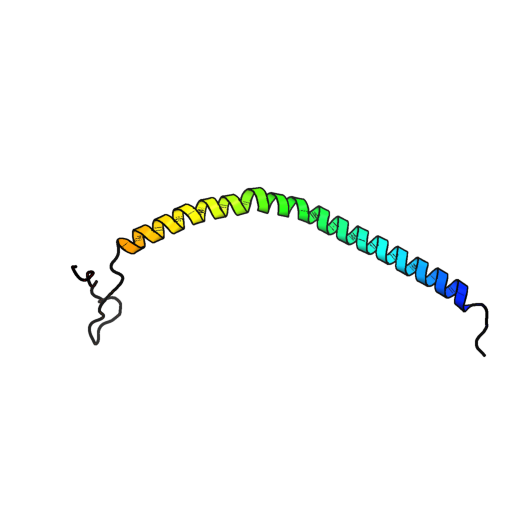 1.00 82.00 87 LEU A CA 1
ATOM 658 C C . LEU A 1 87 ? -18.522 -10.373 29.959 1.00 82.00 87 LEU A C 1
ATOM 660 O O . LEU A 1 87 ? -17.545 -10.042 29.280 1.00 82.00 87 LEU A O 1
ATOM 664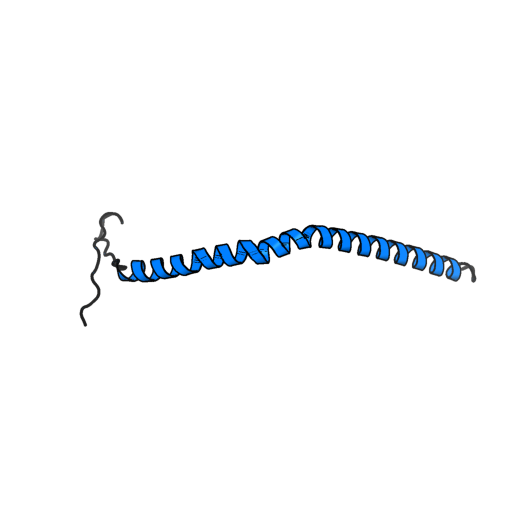 N N . PRO A 1 88 ? -18.947 -9.623 30.996 1.00 79.81 88 PRO A N 1
ATOM 665 C CA . PRO A 1 88 ? -18.300 -8.378 31.394 1.00 79.81 88 PRO A CA 1
ATOM 666 C C . PRO A 1 88 ? -16.888 -8.602 31.935 1.00 79.81 88 PRO A C 1
ATOM 668 O O . PRO A 1 88 ? -16.602 -9.624 32.567 1.00 79.81 88 PRO A O 1
ATOM 671 N N . ASP A 1 89 ? -16.022 -7.608 31.735 1.00 78.38 89 ASP A N 1
ATOM 672 C CA . ASP A 1 89 ? -14.662 -7.636 32.266 1.00 78.38 89 ASP A CA 1
ATOM 673 C C . ASP A 1 89 ? -14.664 -7.770 33.801 1.00 78.38 89 ASP A C 1
ATOM 675 O O . ASP A 1 89 ? -15.517 -7.188 34.491 1.00 78.38 89 ASP A O 1
ATOM 679 N N . PRO A 1 90 ? -13.716 -8.537 34.371 1.00 80.12 90 PRO A N 1
ATOM 680 C CA . PRO A 1 90 ? -13.599 -8.680 35.812 1.00 80.12 90 PRO A CA 1
ATOM 681 C C . PRO A 1 90 ? -13.359 -7.311 36.452 1.00 80.12 90 PRO A C 1
ATOM 683 O O . PRO A 1 90 ? -12.480 -6.554 36.044 1.00 80.12 90 PRO A O 1
ATOM 686 N N . LYS A 1 91 ? -14.149 -6.996 37.480 1.00 77.69 91 LYS A N 1
ATOM 687 C CA . LYS A 1 91 ? -13.977 -5.764 38.252 1.00 77.69 91 LYS A CA 1
ATOM 688 C C . LYS A 1 91 ? -12.698 -5.871 39.082 1.00 77.69 91 LYS A C 1
ATOM 690 O O . LYS A 1 91 ? -12.542 -6.842 39.823 1.00 77.69 91 LYS A O 1
ATOM 695 N N . CYS A 1 92 ? -11.815 -4.889 38.920 1.00 57.28 92 CYS A N 1
ATOM 696 C CA . CYS A 1 92 ? -10.627 -4.689 39.747 1.00 57.28 92 CYS A CA 1
ATOM 697 C C . CYS A 1 92 ? -10.997 -4.378 41.202 1.00 57.28 92 CYS A C 1
ATOM 699 O O . CYS A 1 92 ? -12.025 -3.690 41.411 1.00 57.28 92 CYS A O 1
#

Radius of gyration: 34.16 Å; chains: 1; bounding box: 73×40×80 Å